Protein AF-A0A382FS20-F1 (afdb_monomer)

pLDDT: mean 74.46, std 18.2, range [34.0, 92.88]

Foldseek 3Di:
DPPLVPPPDPVSSVVVVVVVVVVVVVVVVVVPPDDDDDDDDDDDDDDDDDDQQLQNVLLVVCCVVPPPFWDPVPDDSVGTHGDPPCVVVSVVCCVPDPVNVD

Radius of gyration: 21.92 Å; Cα contacts (8 Å, |Δi|>4): 47; chains: 1; bounding box: 48×41×52 Å

Structure (mmCIF, N/CA/C/O backbone):
data_AF-A0A382FS20-F1
#
_entry.id   AF-A0A382FS20-F1
#
loop_
_atom_site.group_PDB
_atom_site.id
_atom_site.type_symbol
_atom_site.label_atom_id
_atom_site.label_alt_id
_atom_site.label_comp_id
_atom_site.label_asym_id
_atom_site.label_entity_id
_atom_site.label_seq_id
_atom_site.pdbx_PDB_ins_code
_atom_site.Cartn_x
_atom_site.Cartn_y
_atom_site.Cartn_z
_atom_site.occupancy
_atom_site.B_iso_or_equiv
_atom_site.auth_seq_id
_atom_site.auth_comp_id
_atom_site.auth_asym_id
_atom_site.auth_atom_id
_atom_site.pdbx_PDB_model_num
ATOM 1 N N . MET A 1 1 ? 17.324 -8.513 -33.316 1.00 57.69 1 MET A N 1
ATOM 2 C CA . MET A 1 1 ? 16.990 -8.728 -31.888 1.00 57.69 1 MET A CA 1
ATOM 3 C C . MET A 1 1 ? 16.077 -9.958 -31.727 1.00 57.69 1 MET A C 1
ATOM 5 O O . MET A 1 1 ? 15.287 -10.019 -30.791 1.00 57.69 1 MET A O 1
ATOM 9 N N . ASP A 1 2 ? 16.200 -10.962 -32.612 1.00 62.69 2 ASP A N 1
ATOM 10 C CA . ASP A 1 2 ? 15.042 -11.788 -33.011 1.00 62.69 2 ASP A CA 1
ATOM 11 C C . ASP A 1 2 ? 15.212 -13.296 -32.799 1.00 62.69 2 ASP A C 1
ATOM 13 O O . ASP A 1 2 ? 14.227 -14.025 -32.787 1.00 62.69 2 ASP A O 1
ATOM 17 N N . ALA A 1 3 ? 16.428 -13.780 -32.529 1.00 74.00 3 ALA A N 1
ATOM 18 C CA . ALA A 1 3 ? 16.646 -15.204 -32.266 1.00 74.00 3 ALA A CA 1
ATOM 19 C C . ALA A 1 3 ? 15.962 -15.674 -30.967 1.00 74.00 3 ALA A C 1
ATOM 21 O O . ALA A 1 3 ? 15.435 -16.777 -30.907 1.00 74.00 3 ALA A O 1
ATOM 22 N N . VAL A 1 4 ? 15.915 -14.818 -29.937 1.00 80.38 4 VAL A N 1
ATOM 23 C CA . VAL A 1 4 ? 15.282 -15.152 -28.650 1.00 80.38 4 VAL A CA 1
ATOM 24 C C . VAL A 1 4 ? 13.756 -15.140 -28.746 1.00 80.38 4 VAL A C 1
ATOM 26 O O . VAL A 1 4 ? 13.104 -15.957 -28.107 1.00 80.38 4 VAL A O 1
ATOM 29 N N . ASN A 1 5 ? 13.169 -14.250 -29.551 1.00 81.12 5 ASN A N 1
ATOM 30 C CA . ASN A 1 5 ? 11.713 -14.177 -29.705 1.00 81.12 5 ASN A CA 1
ATOM 31 C C . ASN A 1 5 ? 11.149 -15.340 -30.539 1.00 81.12 5 ASN A C 1
ATOM 33 O O . ASN A 1 5 ? 10.003 -15.722 -30.315 1.00 81.12 5 ASN A O 1
ATOM 37 N N . ASN A 1 6 ? 11.965 -15.932 -31.417 1.00 86.06 6 ASN A N 1
ATOM 38 C CA . ASN A 1 6 ? 11.606 -17.098 -32.229 1.00 86.06 6 ASN A CA 1
ATOM 39 C C . ASN A 1 6 ? 11.671 -18.441 -31.477 1.00 86.06 6 ASN A C 1
ATOM 41 O O . ASN A 1 6 ? 11.320 -19.468 -32.045 1.00 86.06 6 ASN A O 1
ATOM 45 N N . ILE A 1 7 ? 12.090 -18.469 -30.205 1.00 87.31 7 ILE A N 1
ATOM 46 C CA . ILE A 1 7 ? 12.076 -19.701 -29.399 1.00 87.31 7 ILE A CA 1
ATOM 47 C C . ILE A 1 7 ? 10.623 -20.049 -29.060 1.00 87.31 7 ILE A C 1
ATOM 49 O O . ILE A 1 7 ? 10.014 -19.349 -28.254 1.00 87.31 7 ILE A O 1
ATOM 53 N N . GLU A 1 8 ? 10.057 -21.103 -29.646 1.00 86.38 8 GLU A N 1
ATOM 54 C CA . GLU A 1 8 ? 8.662 -21.530 -29.424 1.00 86.38 8 GLU A CA 1
ATOM 55 C C . GLU A 1 8 ? 8.379 -21.896 -27.961 1.00 86.38 8 GLU A C 1
ATOM 57 O O . GLU A 1 8 ? 7.353 -21.495 -27.409 1.00 86.38 8 GLU A O 1
ATOM 62 N N . ASP A 1 9 ? 9.325 -22.572 -27.301 1.00 90.75 9 ASP A N 1
ATOM 63 C CA . ASP A 1 9 ? 9.195 -22.928 -25.891 1.00 90.75 9 ASP A CA 1
ATOM 64 C C . ASP A 1 9 ? 9.245 -21.691 -24.978 1.00 90.75 9 ASP A C 1
ATOM 66 O O . ASP A 1 9 ? 10.258 -20.988 -24.852 1.00 90.75 9 ASP A O 1
ATOM 70 N N . ARG A 1 10 ? 8.131 -21.456 -24.280 1.00 89.56 10 ARG A N 1
ATOM 71 C CA . ARG A 1 10 ? 7.932 -20.299 -23.401 1.00 89.56 10 ARG A CA 1
ATOM 72 C C . ARG A 1 10 ? 8.966 -20.246 -22.281 1.00 89.56 10 ARG A C 1
ATOM 74 O O . ARG A 1 10 ? 9.415 -19.150 -21.926 1.00 89.56 10 ARG A O 1
ATOM 81 N N . VAL A 1 11 ? 9.334 -21.390 -21.707 1.00 90.12 11 VAL A N 1
ATOM 82 C CA . VAL A 1 11 ? 10.258 -21.442 -20.565 1.00 90.12 11 VAL A CA 1
ATOM 83 C C . VAL A 1 11 ? 11.664 -21.063 -21.021 1.00 90.12 11 VAL A C 1
ATOM 85 O O . VAL A 1 11 ? 12.278 -20.156 -20.454 1.00 90.12 11 VAL A O 1
ATOM 88 N N . THR A 1 12 ? 12.145 -21.674 -22.100 1.00 89.50 12 THR A N 1
ATOM 89 C CA . THR A 1 12 ? 13.462 -21.399 -22.689 1.00 89.50 12 THR A CA 1
ATOM 90 C C . THR A 1 12 ? 13.569 -19.954 -23.178 1.00 89.50 12 THR A C 1
ATOM 92 O O . THR A 1 12 ? 14.552 -19.275 -22.867 1.00 89.50 12 THR A O 1
ATOM 95 N N . ARG A 1 13 ? 12.523 -19.422 -23.829 1.00 92.88 13 ARG A N 1
ATOM 96 C CA . ARG A 1 13 ? 12.434 -18.001 -24.215 1.00 92.88 13 ARG A CA 1
ATOM 97 C C . ARG A 1 13 ? 12.580 -17.079 -23.007 1.00 92.88 13 ARG A C 1
ATOM 99 O O . ARG A 1 13 ? 13.345 -16.115 -23.042 1.00 92.88 13 ARG A O 1
ATOM 106 N N . SER A 1 14 ? 11.859 -17.374 -21.928 1.00 89.00 14 SER A N 1
ATOM 107 C CA . SER A 1 14 ? 11.872 -16.559 -20.709 1.00 89.00 14 SER A CA 1
ATOM 108 C C . SER A 1 14 ? 13.254 -16.550 -20.054 1.00 89.00 14 SER A C 1
ATOM 110 O O . SER A 1 14 ? 13.758 -15.484 -19.700 1.00 89.00 14 SER A O 1
ATOM 112 N N . LYS A 1 15 ? 13.917 -17.711 -19.975 1.00 92.69 15 LYS A N 1
ATOM 113 C CA . LYS A 1 15 ? 15.282 -17.832 -19.436 1.00 92.69 15 LYS A CA 1
ATOM 114 C C . LYS A 1 15 ? 16.300 -17.066 -20.281 1.00 92.69 15 LYS A C 1
ATOM 116 O O . LYS A 1 15 ? 17.125 -16.346 -19.724 1.00 92.69 15 LYS A O 1
ATOM 121 N N . ALA A 1 16 ? 16.210 -17.153 -21.608 1.00 91.56 16 ALA A N 1
ATOM 122 C CA . ALA A 1 16 ? 17.090 -16.417 -22.514 1.00 91.56 16 ALA A CA 1
ATOM 123 C C . ALA A 1 16 ? 16.911 -14.890 -22.393 1.00 91.56 16 ALA A C 1
ATOM 125 O O . ALA A 1 16 ? 17.897 -14.154 -22.311 1.00 91.56 16 ALA A O 1
ATOM 126 N N . LYS A 1 17 ? 15.665 -14.396 -22.300 1.00 90.75 17 LYS A N 1
ATOM 127 C CA . LYS A 1 17 ? 15.390 -12.964 -22.059 1.00 90.75 17 LYS A CA 1
ATOM 128 C C . LYS A 1 17 ? 15.923 -12.506 -20.703 1.00 90.75 17 LYS A C 1
ATOM 130 O O . LYS A 1 17 ? 16.538 -11.445 -20.626 1.00 90.75 17 LYS A O 1
ATOM 135 N N . ALA A 1 18 ? 15.731 -13.306 -19.656 1.00 91.06 18 ALA A N 1
ATOM 136 C CA . ALA A 1 18 ? 16.245 -13.001 -18.324 1.00 91.06 18 ALA A CA 1
ATOM 137 C C . ALA A 1 18 ? 17.781 -12.927 -18.308 1.00 91.06 18 ALA A C 1
ATOM 139 O O . ALA A 1 18 ? 18.340 -11.975 -17.765 1.00 91.06 18 ALA A O 1
ATOM 140 N N . ALA A 1 19 ? 18.462 -13.877 -18.959 1.00 88.94 19 ALA A N 1
ATOM 141 C CA . ALA A 1 19 ? 19.917 -13.870 -19.095 1.00 88.94 19 ALA A CA 1
ATOM 142 C C . ALA A 1 19 ? 20.421 -12.617 -19.831 1.00 88.94 19 ALA A C 1
ATOM 144 O O . ALA A 1 19 ? 21.366 -11.979 -19.371 1.00 88.94 19 ALA A O 1
ATOM 145 N N . LEU A 1 20 ? 19.747 -12.204 -20.912 1.00 88.06 20 LEU A N 1
A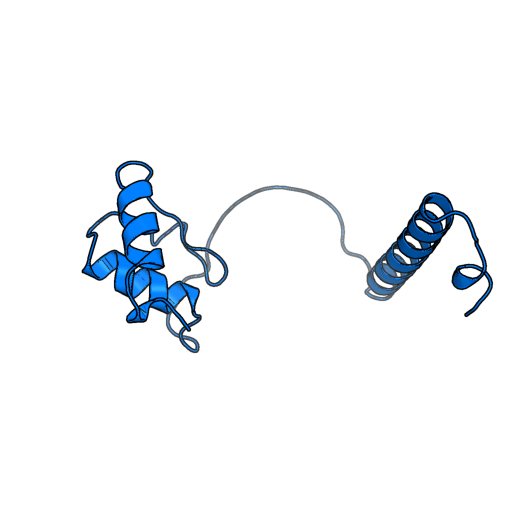TOM 146 C CA . LEU A 1 20 ? 20.075 -10.968 -21.633 1.00 88.06 20 LEU A CA 1
ATOM 147 C C . LEU A 1 20 ? 19.906 -9.714 -20.771 1.00 88.06 20 LEU A C 1
ATOM 149 O O . LEU A 1 20 ? 20.770 -8.840 -20.785 1.00 88.06 20 LEU A O 1
ATOM 153 N N . VAL A 1 21 ? 18.806 -9.602 -20.024 1.00 88.81 21 VAL A N 1
ATOM 154 C CA . VAL A 1 21 ? 18.564 -8.451 -19.137 1.00 88.81 21 VAL A CA 1
ATOM 155 C C . VAL A 1 21 ? 19.594 -8.412 -18.011 1.00 88.81 21 VAL A C 1
ATOM 157 O O . VAL A 1 21 ? 20.123 -7.343 -17.711 1.00 88.81 21 VAL A O 1
ATOM 160 N N . LYS A 1 22 ? 19.934 -9.569 -17.431 1.00 88.56 22 LYS A N 1
ATOM 161 C CA . LYS A 1 22 ? 20.973 -9.672 -16.403 1.00 88.56 22 LYS A CA 1
ATOM 162 C C . LYS A 1 22 ? 22.332 -9.250 -16.952 1.00 88.56 22 LYS A C 1
ATOM 164 O O . LYS A 1 22 ? 22.955 -8.381 -16.363 1.00 88.56 22 LYS A O 1
ATOM 169 N N . ALA A 1 23 ? 22.746 -9.768 -18.107 1.00 85.38 23 ALA A N 1
ATOM 170 C CA . ALA A 1 23 ? 23.999 -9.370 -18.745 1.00 85.38 23 ALA A CA 1
ATOM 171 C C . ALA A 1 23 ? 24.046 -7.863 -19.045 1.00 85.38 23 ALA A C 1
ATOM 173 O O . ALA A 1 23 ? 25.062 -7.227 -18.800 1.00 85.38 23 ALA A O 1
ATOM 174 N N . LYS A 1 24 ? 22.938 -7.265 -19.504 1.00 84.19 24 LYS A N 1
ATOM 175 C CA . LYS A 1 24 ? 22.843 -5.808 -19.706 1.00 84.19 24 LYS A CA 1
ATOM 176 C C . LYS A 1 24 ? 22.957 -5.021 -18.401 1.00 84.19 24 LYS A C 1
ATOM 178 O O . LYS A 1 24 ? 23.617 -3.987 -18.379 1.00 84.19 24 LYS A O 1
ATOM 183 N N . ARG A 1 25 ? 22.328 -5.497 -17.324 1.00 82.88 25 ARG A N 1
ATOM 184 C CA . ARG A 1 25 ? 22.413 -4.877 -15.995 1.00 82.88 25 ARG A CA 1
ATOM 185 C C . ARG A 1 25 ? 23.828 -4.965 -15.433 1.00 82.88 25 ARG A C 1
ATOM 187 O O . ARG A 1 25 ? 24.331 -3.961 -14.947 1.00 82.88 25 ARG A O 1
ATOM 194 N N . GLU A 1 26 ? 24.465 -6.128 -15.531 1.00 76.88 26 GLU A N 1
ATOM 195 C CA . GLU A 1 26 ? 25.852 -6.315 -15.099 1.00 76.88 26 GLU A CA 1
ATOM 196 C C . GLU A 1 26 ? 26.809 -5.480 -15.958 1.00 76.88 26 GLU A C 1
ATOM 198 O O . GLU A 1 26 ? 27.646 -4.782 -15.405 1.00 76.88 26 GLU A O 1
ATOM 203 N N . ALA A 1 27 ? 26.623 -5.426 -17.281 1.00 74.12 27 ALA A N 1
ATOM 204 C CA . ALA A 1 27 ? 27.416 -4.568 -18.165 1.00 74.12 27 ALA A CA 1
ATOM 205 C C . ALA A 1 27 ? 27.284 -3.075 -17.804 1.00 74.12 27 ALA A C 1
ATOM 207 O O . ALA A 1 27 ? 28.282 -2.352 -17.754 1.00 74.12 27 ALA A O 1
ATOM 208 N N . ALA A 1 28 ? 26.067 -2.616 -17.490 1.00 70.19 28 ALA A N 1
ATOM 209 C CA . ALA A 1 28 ? 25.828 -1.259 -16.999 1.00 70.19 28 ALA A CA 1
ATOM 210 C C . ALA A 1 28 ? 26.486 -1.016 -15.630 1.00 70.19 28 ALA A C 1
ATOM 212 O O . ALA A 1 28 ? 27.031 0.059 -15.390 1.00 70.19 28 ALA A O 1
ATOM 213 N N . LYS A 1 29 ? 26.492 -2.028 -14.755 1.00 64.69 29 LYS A N 1
ATOM 214 C CA . LYS A 1 29 ? 27.122 -1.979 -13.431 1.00 64.69 29 LYS A CA 1
ATOM 215 C C . LYS A 1 29 ? 28.652 -1.983 -13.508 1.00 64.69 29 LYS A C 1
ATOM 217 O O . LYS A 1 29 ? 29.285 -1.345 -12.683 1.00 64.69 29 LYS A O 1
ATOM 222 N N . THR A 1 30 ? 29.241 -2.633 -14.512 1.00 57.59 30 THR A N 1
ATOM 223 C CA . THR A 1 30 ? 30.698 -2.663 -14.742 1.00 57.59 30 THR A CA 1
ATO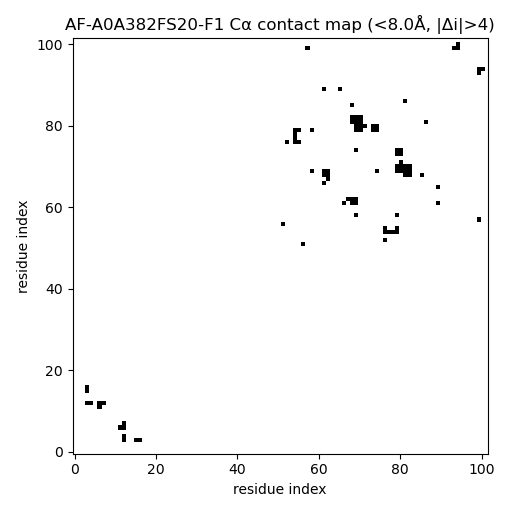M 224 C C . THR A 1 30 ? 31.238 -1.435 -15.478 1.00 57.59 30 THR A C 1
ATOM 226 O O . THR A 1 30 ? 32.428 -1.150 -15.383 1.00 57.59 30 THR A O 1
ATOM 229 N N . SER A 1 31 ? 30.394 -0.689 -16.208 1.00 55.00 31 SER A N 1
ATOM 230 C CA . SER A 1 31 ? 30.796 0.586 -16.830 1.00 55.00 31 SER A CA 1
ATOM 231 C C . SER A 1 31 ? 30.875 1.743 -15.823 1.00 55.00 31 SER A C 1
ATOM 233 O O . SER A 1 31 ? 31.460 2.780 -16.136 1.00 55.00 31 SER A O 1
ATOM 235 N N . ALA A 1 32 ? 30.318 1.574 -14.622 1.00 54.03 32 ALA A N 1
ATOM 236 C CA . ALA A 1 32 ? 30.621 2.396 -13.459 1.00 54.03 32 ALA A CA 1
ATOM 237 C C . ALA A 1 32 ? 31.770 1.715 -12.694 1.00 54.03 32 ALA A C 1
ATOM 239 O O . ALA A 1 32 ? 31.630 0.609 -12.186 1.00 54.03 32 ALA A O 1
ATOM 240 N N . LYS A 1 33 ? 32.943 2.345 -12.693 1.00 43.56 33 LYS A N 1
ATOM 241 C CA . LYS A 1 33 ? 34.202 1.845 -12.116 1.00 43.56 33 LYS A CA 1
ATOM 242 C C . LYS A 1 33 ? 34.036 1.326 -10.658 1.00 43.56 33 LYS A C 1
ATOM 244 O O . LYS A 1 33 ? 33.215 1.873 -9.925 1.00 43.56 33 LYS A O 1
ATOM 249 N N . PRO A 1 34 ? 34.801 0.293 -10.233 1.00 52.91 34 PRO A N 1
ATOM 250 C CA . PRO A 1 34 ? 34.493 -0.537 -9.072 1.00 52.91 34 PRO A CA 1
ATOM 251 C C . PRO A 1 34 ? 34.974 0.105 -7.767 1.00 52.91 34 PRO A C 1
ATOM 253 O O . PRO A 1 34 ? 36.062 0.675 -7.720 1.00 52.91 34 PRO A O 1
ATOM 256 N N . SER A 1 35 ? 34.199 -0.047 -6.696 1.00 34.44 35 SER A N 1
ATOM 257 C CA . SER A 1 35 ? 34.709 0.047 -5.329 1.00 34.44 35 SER A CA 1
ATOM 258 C C . SER A 1 35 ? 34.115 -1.090 -4.509 1.00 34.44 35 SER A C 1
ATOM 260 O O . SER A 1 35 ? 32.963 -1.475 -4.703 1.00 34.44 35 SER A O 1
ATOM 262 N N . ALA A 1 36 ? 34.985 -1.659 -3.692 1.00 41.06 36 ALA A N 1
ATOM 263 C CA . ALA A 1 36 ? 34.915 -2.948 -3.038 1.00 41.06 36 ALA A CA 1
ATOM 264 C C . ALA A 1 36 ? 33.703 -3.154 -2.109 1.00 41.06 36 ALA A C 1
ATOM 266 O O . ALA A 1 36 ? 33.226 -2.223 -1.474 1.00 41.06 36 ALA A O 1
ATOM 267 N N . GLU A 1 37 ? 33.248 -4.409 -2.107 1.00 39.56 37 GLU A N 1
ATOM 268 C CA . GLU A 1 37 ? 33.022 -5.288 -0.949 1.00 39.56 37 GLU A CA 1
ATOM 269 C C . GLU A 1 37 ? 32.334 -4.769 0.336 1.00 39.56 37 GLU A C 1
ATOM 271 O O . GLU A 1 37 ? 32.766 -3.822 0.975 1.00 39.56 37 GLU A O 1
ATOM 276 N N . GLU A 1 38 ? 31.348 -5.582 0.750 1.00 36.94 38 GLU A N 1
ATOM 277 C CA . GLU A 1 38 ? 31.039 -5.997 2.130 1.00 36.94 38 GLU A CA 1
ATOM 278 C C . GLU A 1 38 ? 30.397 -4.993 3.122 1.00 36.94 38 GLU A C 1
ATOM 280 O O . GLU A 1 38 ? 31.020 -4.074 3.630 1.00 36.94 38 GLU A O 1
ATOM 285 N N . ARG A 1 39 ? 29.174 -5.375 3.534 1.00 37.00 39 ARG A N 1
ATOM 286 C CA . ARG A 1 39 ? 28.764 -5.623 4.935 1.00 37.00 39 ARG A CA 1
ATOM 287 C C . ARG A 1 39 ? 28.418 -4.452 5.884 1.00 37.00 39 ARG A C 1
ATOM 289 O O . ARG A 1 39 ? 29.185 -3.532 6.105 1.00 37.00 39 ARG A O 1
ATOM 296 N N . SER A 1 40 ? 27.305 -4.709 6.586 1.00 35.56 40 SER A N 1
ATOM 297 C CA . SER A 1 40 ? 26.829 -4.178 7.877 1.00 35.56 40 SER A CA 1
ATOM 298 C C . SER A 1 40 ? 26.334 -2.733 7.964 1.00 35.56 40 SER A C 1
ATOM 300 O O . SER A 1 40 ? 27.078 -1.784 7.780 1.00 35.56 40 SER A O 1
ATOM 302 N N . GLU A 1 41 ? 25.061 -2.669 8.366 1.00 34.00 41 GLU A N 1
ATOM 303 C CA . GLU A 1 41 ? 24.536 -1.927 9.522 1.00 34.00 41 GLU A CA 1
ATOM 304 C C . GLU A 1 41 ? 24.576 -0.391 9.547 1.00 34.00 41 GLU A C 1
ATOM 306 O O . GLU A 1 41 ? 25.615 0.252 9.508 1.00 34.00 41 GLU A O 1
ATOM 311 N N . GLU A 1 42 ? 23.360 0.114 9.776 1.00 36.81 42 GLU A N 1
ATOM 312 C CA . GLU A 1 42 ? 22.996 1.204 10.679 1.00 36.81 42 GLU A CA 1
ATOM 313 C C . GLU A 1 42 ? 23.459 2.641 10.374 1.00 36.81 42 GLU A C 1
ATOM 315 O O . GLU A 1 42 ? 24.629 3.005 10.406 1.00 36.81 42 GLU A O 1
ATOM 320 N N . SER A 1 43 ? 22.431 3.490 10.352 1.00 40.25 43 SER A N 1
ATOM 321 C CA . SER A 1 43 ? 22.373 4.771 11.057 1.00 40.25 43 SER A CA 1
ATOM 322 C C . SER A 1 43 ? 22.522 6.059 10.250 1.00 40.25 43 SER A C 1
ATOM 324 O O . SER A 1 43 ? 23.520 6.335 9.591 1.00 40.25 43 SER A O 1
ATOM 326 N N . ALA A 1 44 ? 21.505 6.889 10.486 1.00 43.66 44 ALA A N 1
ATOM 327 C CA . ALA A 1 44 ? 21.477 8.340 10.429 1.00 43.66 44 ALA A CA 1
ATOM 328 C C . ALA A 1 44 ? 21.478 9.012 9.046 1.00 43.66 44 ALA A C 1
ATOM 330 O O . ALA A 1 44 ? 22.511 9.335 8.464 1.00 43.66 44 ALA A O 1
ATOM 331 N N . SER A 1 45 ? 20.283 9.435 8.623 1.00 34.72 45 SER A N 1
ATOM 332 C CA . SER A 1 45 ? 20.144 10.814 8.150 1.00 34.72 45 SER A CA 1
ATOM 333 C C . SER A 1 45 ? 18.751 11.367 8.447 1.00 34.72 45 SER A C 1
ATOM 335 O O . SER A 1 45 ? 17.746 10.998 7.845 1.00 34.72 45 SER A O 1
ATOM 337 N N . GLU A 1 46 ? 18.749 12.240 9.443 1.00 42.56 46 GLU A N 1
ATOM 338 C CA . GLU A 1 46 ? 17.707 13.166 9.857 1.00 42.56 46 GLU A CA 1
ATOM 339 C C . GLU A 1 46 ? 17.395 14.211 8.761 1.00 42.56 46 GLU A C 1
ATOM 341 O O . GLU A 1 46 ? 18.283 14.594 7.999 1.00 42.56 46 GLU A O 1
ATOM 346 N N . SER A 1 47 ? 16.154 14.728 8.775 1.00 36.91 47 SER A N 1
ATOM 347 C CA . SER A 1 47 ? 15.694 16.087 8.388 1.00 36.91 47 SER A CA 1
ATOM 348 C C . SER A 1 47 ? 14.587 16.217 7.305 1.00 36.91 47 SER A C 1
ATOM 350 O O . SER A 1 47 ? 14.633 15.693 6.198 1.00 36.91 47 SER A O 1
ATOM 352 N N . LYS A 1 48 ? 13.543 16.955 7.709 1.00 40.31 48 LYS A N 1
ATOM 353 C CA . LYS A 1 48 ? 12.244 17.343 7.098 1.00 40.31 48 LYS A CA 1
ATOM 354 C C . LYS A 1 48 ? 12.399 18.360 5.929 1.00 40.31 48 LYS A C 1
ATOM 356 O O . LYS A 1 48 ? 13.410 19.053 5.920 1.00 40.31 48 LYS A O 1
ATOM 361 N N . PRO A 1 49 ? 11.352 18.722 5.140 1.00 46.84 49 PRO A N 1
ATOM 362 C CA . PRO A 1 49 ? 10.359 17.957 4.376 1.00 46.84 49 PRO A CA 1
ATOM 363 C C . PRO A 1 49 ? 10.571 18.113 2.844 1.00 46.84 49 PRO A C 1
ATOM 365 O O . PRO A 1 49 ? 10.646 19.222 2.317 1.00 46.84 49 PRO A O 1
ATOM 368 N N . ALA A 1 50 ? 10.589 17.004 2.108 1.00 46.12 50 ALA A N 1
ATOM 369 C CA . ALA A 1 50 ? 10.486 16.975 0.644 1.00 46.12 50 ALA A CA 1
ATOM 370 C C . ALA A 1 50 ? 9.057 16.513 0.257 1.00 46.12 50 ALA A C 1
ATOM 372 O O . ALA A 1 50 ? 8.348 16.028 1.141 1.00 46.12 50 ALA A O 1
ATOM 373 N N . PRO A 1 51 ? 8.584 16.717 -0.992 1.00 51.31 51 PRO A N 1
ATOM 374 C CA . PRO A 1 51 ? 7.163 16.660 -1.357 1.00 51.31 51 PRO A CA 1
ATOM 375 C C . PRO A 1 51 ? 6.512 15.382 -0.832 1.00 51.31 51 PRO A C 1
ATOM 377 O O . PRO A 1 51 ? 7.034 14.295 -1.067 1.00 51.31 51 PRO A O 1
ATOM 380 N N . GLN A 1 52 ? 5.417 15.550 -0.084 1.00 60.09 52 GLN A N 1
ATOM 381 C CA . GLN A 1 52 ? 4.799 14.512 0.740 1.00 60.09 52 GLN A CA 1
ATOM 382 C C . GLN A 1 52 ? 4.554 13.256 -0.094 1.00 60.09 52 GLN A C 1
ATOM 384 O O . GLN A 1 52 ? 3.603 13.197 -0.879 1.00 60.09 52 GLN A O 1
ATOM 389 N N . SER A 1 53 ? 5.434 12.263 0.051 1.00 77.00 53 SER A N 1
ATOM 390 C CA . SER A 1 53 ? 5.263 10.989 -0.635 1.00 77.00 53 SER A CA 1
ATOM 391 C C . SER A 1 53 ? 3.931 10.380 -0.185 1.00 77.00 53 SER A C 1
ATOM 393 O O . SER A 1 53 ? 3.502 10.638 0.944 1.00 77.00 53 SER A O 1
ATOM 395 N N . PRO A 1 54 ? 3.254 9.571 -1.017 1.00 82.31 54 PRO A N 1
ATOM 396 C CA . PRO A 1 54 ? 2.000 8.930 -0.622 1.00 82.31 54 PRO A CA 1
ATOM 397 C C . PRO A 1 54 ? 2.117 8.221 0.735 1.00 82.31 54 PRO A C 1
ATOM 399 O O . PRO A 1 54 ? 1.260 8.373 1.595 1.00 82.31 54 PRO A O 1
ATOM 402 N N . ASN A 1 55 ? 3.251 7.559 0.985 1.00 84.56 55 ASN A N 1
ATOM 403 C CA . ASN A 1 55 ? 3.550 6.915 2.265 1.00 84.56 55 ASN A CA 1
ATOM 404 C C . ASN A 1 55 ? 3.597 7.897 3.443 1.00 84.56 55 ASN A C 1
ATOM 406 O O . ASN A 1 55 ? 3.116 7.583 4.524 1.00 84.56 55 ASN A O 1
ATOM 410 N N . GLN A 1 56 ? 4.142 9.097 3.253 1.00 84.25 56 GLN A N 1
ATOM 411 C CA . GLN A 1 56 ? 4.158 10.116 4.299 1.00 84.25 56 GLN A CA 1
ATOM 412 C C . GLN A 1 56 ? 2.754 10.677 4.572 1.00 84.25 56 GLN A C 1
ATOM 414 O O . GLN A 1 56 ? 2.431 10.995 5.715 1.00 84.25 56 GLN A O 1
ATOM 419 N N . GLN A 1 57 ? 1.909 10.764 3.539 1.00 85.44 57 GLN A N 1
ATOM 420 C CA . GLN A 1 57 ? 0.502 11.142 3.693 1.00 85.44 57 GLN A CA 1
ATOM 421 C C . GLN A 1 57 ? -0.257 10.073 4.485 1.00 85.44 57 GLN A C 1
ATOM 423 O O . GLN A 1 57 ? -0.888 10.393 5.491 1.00 85.44 57 GLN A O 1
ATOM 428 N N . PHE A 1 58 ? -0.112 8.799 4.108 1.00 85.44 58 PHE A N 1
ATOM 429 C CA . PHE A 1 58 ? -0.689 7.675 4.846 1.00 85.44 58 PHE A CA 1
ATOM 430 C C . PHE A 1 58 ? -0.183 7.610 6.288 1.00 85.44 58 PHE A C 1
ATOM 432 O O . PHE A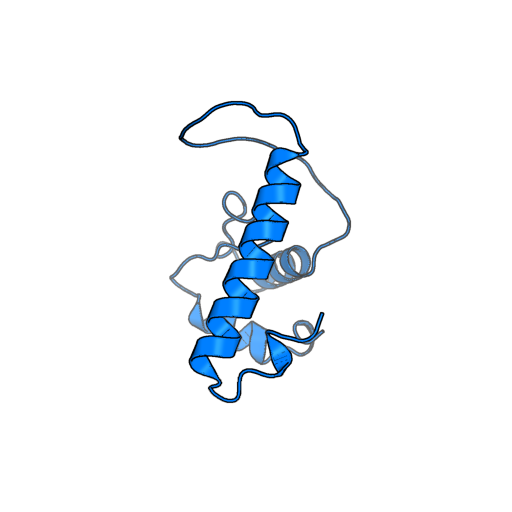 1 58 ? -0.987 7.421 7.193 1.00 85.44 58 PHE A O 1
ATOM 439 N N . ALA A 1 59 ? 1.111 7.828 6.533 1.00 86.31 59 ALA A N 1
ATOM 440 C CA . ALA A 1 59 ? 1.661 7.858 7.886 1.00 86.31 59 ALA A CA 1
ATOM 441 C C . ALA A 1 59 ? 0.986 8.940 8.747 1.00 86.31 59 ALA A C 1
ATOM 443 O O . ALA A 1 59 ? 0.632 8.672 9.892 1.00 86.31 59 ALA A O 1
ATOM 444 N N . GLY A 1 60 ? 0.729 10.127 8.185 1.00 84.88 60 GLY A N 1
ATOM 445 C CA . GLY A 1 60 ? -0.006 11.194 8.869 1.00 84.88 60 GLY A CA 1
ATOM 446 C C . GLY A 1 60 ? -1.466 10.835 9.165 1.00 84.88 60 GLY A C 1
ATOM 447 O O . GLY A 1 60 ? -1.942 11.063 10.278 1.00 84.88 60 GLY A O 1
ATOM 448 N N . ILE A 1 61 ? -2.165 10.228 8.201 1.00 87.06 61 ILE A N 1
ATOM 449 C CA . ILE A 1 61 ? -3.551 9.768 8.382 1.00 87.06 61 ILE A CA 1
ATOM 450 C C . ILE A 1 61 ? -3.614 8.695 9.483 1.00 87.06 61 ILE A C 1
ATOM 452 O O . ILE A 1 61 ? -4.428 8.790 10.404 1.00 87.06 61 ILE A O 1
ATOM 456 N N . ILE A 1 62 ? -2.721 7.702 9.432 1.00 87.50 62 ILE A N 1
ATOM 457 C CA . ILE A 1 62 ? -2.665 6.615 10.417 1.00 87.50 62 ILE A CA 1
ATOM 458 C C . ILE A 1 62 ? -2.299 7.167 11.797 1.00 87.50 62 ILE A C 1
ATOM 460 O O . ILE A 1 62 ? -2.945 6.798 12.770 1.00 87.50 62 ILE A O 1
ATOM 464 N N . ALA A 1 63 ? -1.337 8.086 11.904 1.00 86.50 63 ALA A N 1
ATOM 465 C CA . ALA A 1 63 ? -0.969 8.702 13.179 1.00 86.50 63 ALA A CA 1
ATOM 466 C C . ALA A 1 63 ? -2.126 9.499 13.811 1.00 86.50 63 ALA A C 1
ATOM 468 O O . ALA A 1 63 ? -2.257 9.516 15.036 1.00 86.50 63 ALA A O 1
ATOM 469 N N . SER A 1 64 ? -2.985 10.117 12.990 1.00 87.00 64 SER A N 1
ATOM 470 C CA . SER A 1 64 ? -4.178 10.837 13.455 1.00 87.00 64 SER A CA 1
ATOM 471 C C . SER A 1 64 ? -5.260 9.899 13.993 1.00 87.00 64 SER A C 1
ATOM 473 O O . SER A 1 64 ? -5.851 10.177 15.035 1.00 87.00 64 SER A O 1
ATOM 475 N N . GLN A 1 65 ? -5.536 8.796 13.295 1.00 87.56 65 GLN A N 1
ATOM 476 C CA . GLN A 1 65 ? -6.611 7.862 13.662 1.00 87.56 65 GLN A CA 1
ATOM 477 C C . GLN A 1 65 ? -6.176 6.834 14.711 1.00 87.56 65 GLN A C 1
ATOM 479 O O . GLN A 1 65 ? -6.959 6.422 15.567 1.00 87.56 65 GLN A O 1
ATOM 484 N N . PHE A 1 66 ? -4.909 6.434 14.665 1.00 86.12 66 PHE A N 1
ATOM 485 C CA . PHE A 1 66 ? -4.313 5.391 15.487 1.00 86.12 66 PHE A CA 1
ATOM 486 C C . PHE A 1 66 ? -3.039 5.924 16.160 1.00 86.12 66 PHE A C 1
ATOM 488 O O . PHE A 1 66 ? -1.919 5.615 15.732 1.00 86.12 66 PHE A O 1
ATOM 495 N N . PRO A 1 67 ? -3.174 6.707 17.245 1.00 80.75 67 PRO A N 1
ATOM 496 C CA . PRO A 1 67 ? -2.019 7.262 17.938 1.00 80.75 67 PRO A CA 1
ATOM 497 C C . PRO A 1 67 ? -1.092 6.148 18.449 1.00 80.75 67 PRO A C 1
ATOM 499 O O . PRO A 1 67 ? -1.560 5.117 18.938 1.00 80.75 67 PRO A O 1
ATOM 502 N N . LYS A 1 68 ? 0.226 6.386 18.364 1.00 79.62 68 LYS A N 1
ATOM 503 C CA . LYS A 1 68 ? 1.315 5.471 18.776 1.00 79.62 68 LYS A CA 1
ATOM 504 C C . LYS A 1 68 ? 1.440 4.156 17.987 1.00 79.62 68 LYS A C 1
ATOM 506 O O . LYS A 1 68 ? 2.074 3.226 18.472 1.00 79.62 68 LYS A O 1
ATOM 511 N N . THR A 1 69 ? 0.845 4.049 16.800 1.00 83.38 69 THR A N 1
ATOM 512 C CA . THR A 1 69 ? 0.962 2.827 15.975 1.00 83.38 69 THR A CA 1
ATOM 513 C C . THR A 1 69 ? 2.014 2.913 14.878 1.00 83.38 69 THR A C 1
ATOM 515 O O . THR A 1 69 ? 2.534 1.879 14.465 1.00 83.38 69 THR A O 1
ATOM 518 N N . VAL A 1 70 ? 2.333 4.124 14.421 1.00 83.00 70 VAL A N 1
ATOM 519 C CA . VAL A 1 70 ? 3.373 4.369 13.421 1.00 83.00 70 VAL A CA 1
ATOM 520 C C . VAL A 1 70 ? 4.711 4.489 14.131 1.00 83.00 70 VAL A C 1
ATOM 522 O O . VAL A 1 70 ? 4.856 5.293 15.052 1.00 83.00 70 VAL A O 1
ATOM 525 N N . ASP A 1 71 ? 5.675 3.687 13.698 1.00 81.44 71 ASP A N 1
ATOM 526 C CA . ASP A 1 71 ? 7.056 3.798 14.145 1.00 81.44 71 ASP A CA 1
ATOM 527 C C . ASP A 1 71 ? 7.783 4.794 13.235 1.00 81.44 71 ASP A C 1
ATOM 529 O O . ASP A 1 71 ? 8.156 4.465 12.108 1.00 81.44 71 ASP A O 1
ATOM 533 N N . GLU A 1 72 ? 7.898 6.045 13.682 1.00 76.12 72 GLU A N 1
ATOM 534 C CA . GLU A 1 72 ? 8.519 7.123 12.903 1.00 76.12 72 GLU A CA 1
ATOM 535 C C . GLU A 1 72 ? 10.032 6.933 12.717 1.00 76.12 72 GLU A C 1
ATOM 537 O O . GLU A 1 72 ? 10.569 7.432 11.730 1.00 76.12 72 GLU A O 1
ATOM 542 N N . GLU A 1 73 ? 10.712 6.198 13.606 1.00 74.19 73 GLU A N 1
ATOM 543 C CA . GLU A 1 73 ? 12.159 5.958 13.501 1.00 74.19 73 GLU A CA 1
ATOM 544 C C . GLU A 1 73 ? 12.483 4.917 12.429 1.00 74.19 73 GLU A C 1
ATOM 546 O O . GLU A 1 73 ? 13.455 5.067 11.686 1.00 74.19 73 GLU A O 1
ATOM 551 N N . LEU A 1 74 ? 11.655 3.876 12.315 1.00 76.38 74 LEU A N 1
ATOM 552 C CA . LEU A 1 74 ? 11.845 2.819 11.319 1.00 76.38 74 LEU A CA 1
ATOM 553 C C . LEU A 1 74 ? 11.116 3.096 9.994 1.00 76.38 74 LEU A C 1
ATOM 555 O O . LEU A 1 74 ? 11.359 2.411 8.998 1.00 76.38 74 LEU A O 1
ATOM 559 N N . SER A 1 75 ? 10.215 4.079 9.958 1.00 78.44 75 SER A N 1
ATOM 560 C CA . SER A 1 75 ? 9.514 4.477 8.735 1.00 78.44 75 SER A CA 1
ATOM 561 C C . SER A 1 75 ? 10.419 5.290 7.813 1.00 78.44 75 SER A C 1
ATOM 563 O O . SER A 1 75 ? 11.157 6.176 8.232 1.00 78.44 75 SER A O 1
ATOM 565 N N . SER A 1 76 ? 10.331 5.024 6.512 1.00 77.94 76 SER A N 1
ATOM 566 C CA . SER A 1 76 ? 11.105 5.734 5.492 1.00 77.94 76 SER A CA 1
ATOM 567 C C . SER A 1 76 ? 10.201 6.358 4.431 1.00 77.94 76 SER A C 1
ATOM 569 O O . SER A 1 76 ? 8.984 6.193 4.420 1.00 77.94 76 SER A O 1
ATOM 571 N N . VAL A 1 77 ? 10.809 7.022 3.446 1.00 78.88 77 VAL A N 1
ATOM 572 C CA . VAL A 1 77 ? 10.090 7.560 2.278 1.00 78.88 77 VAL A CA 1
ATOM 573 C C . VAL A 1 77 ? 9.360 6.458 1.487 1.00 78.88 77 VAL A C 1
ATOM 575 O O . VAL A 1 77 ? 8.325 6.714 0.866 1.00 78.88 77 VAL A O 1
ATOM 578 N N . THR A 1 78 ? 9.885 5.228 1.502 1.00 82.69 78 THR A N 1
ATOM 579 C CA . THR A 1 78 ? 9.408 4.112 0.661 1.00 82.69 78 THR A CA 1
ATOM 580 C C . THR A 1 78 ? 8.449 3.158 1.363 1.00 82.69 78 THR A C 1
ATOM 582 O O . THR A 1 78 ? 7.718 2.445 0.679 1.00 82.69 78 THR A O 1
ATOM 585 N N . HIS A 1 79 ? 8.439 3.137 2.694 1.00 85.00 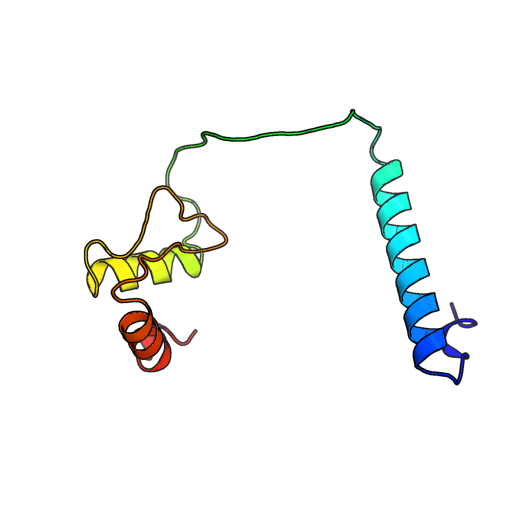79 HIS A N 1
ATOM 586 C CA . HIS A 1 79 ? 7.634 2.207 3.478 1.00 85.00 79 HIS A CA 1
ATOM 587 C C . HIS A 1 79 ? 7.302 2.792 4.852 1.00 85.00 79 HIS A C 1
ATOM 589 O O . HIS A 1 79 ? 8.087 3.554 5.410 1.00 85.00 79 HIS A O 1
ATOM 595 N N . ILE A 1 80 ? 6.156 2.386 5.394 1.00 87.75 80 ILE A N 1
ATOM 596 C CA . ILE A 1 80 ? 5.683 2.759 6.729 1.00 87.75 80 ILE A CA 1
ATOM 597 C C . ILE A 1 80 ? 5.813 1.529 7.619 1.00 87.75 80 ILE A C 1
ATOM 599 O O . ILE A 1 80 ? 5.363 0.448 7.233 1.00 87.75 80 ILE A O 1
ATOM 603 N N . GLN A 1 81 ? 6.414 1.693 8.791 1.00 87.19 81 GLN A N 1
ATOM 604 C CA . GLN A 1 81 ? 6.475 0.651 9.808 1.00 87.19 81 GLN A CA 1
ATOM 605 C C . GLN A 1 81 ? 5.343 0.848 10.810 1.00 87.19 81 GLN A C 1
ATOM 607 O O . GLN A 1 81 ? 5.127 1.944 11.330 1.00 87.19 81 GLN A O 1
ATOM 612 N N . LEU A 1 82 ? 4.600 -0.230 11.051 1.00 87.62 82 LEU A N 1
ATOM 613 C CA . LEU A 1 82 ? 3.445 -0.244 11.939 1.00 87.62 82 LEU A CA 1
ATOM 614 C C . LEU A 1 82 ? 3.650 -1.270 13.051 1.00 87.62 82 LEU A C 1
ATOM 616 O O . LEU A 1 82 ? 4.155 -2.370 12.825 1.00 87.62 82 LEU A O 1
ATOM 620 N N . GLN A 1 83 ? 3.193 -0.916 14.246 1.00 83.56 83 GLN A N 1
ATOM 621 C CA . GLN A 1 83 ? 3.110 -1.824 15.383 1.00 83.56 83 GLN A CA 1
ATOM 622 C C . GLN A 1 83 ? 2.104 -2.952 15.096 1.00 83.56 83 GLN A C 1
ATOM 624 O O . GLN A 1 83 ? 1.041 -2.739 14.507 1.00 83.56 83 GLN A O 1
ATOM 629 N N . SER A 1 84 ? 2.426 -4.166 15.547 1.00 83.75 84 SER A N 1
ATOM 630 C CA . SER A 1 84 ? 1.631 -5.367 15.245 1.00 83.75 84 SER A CA 1
ATOM 631 C C . SER A 1 84 ? 0.238 -5.373 15.889 1.00 83.75 84 SER A C 1
ATOM 633 O O . SER A 1 84 ? -0.684 -5.975 15.3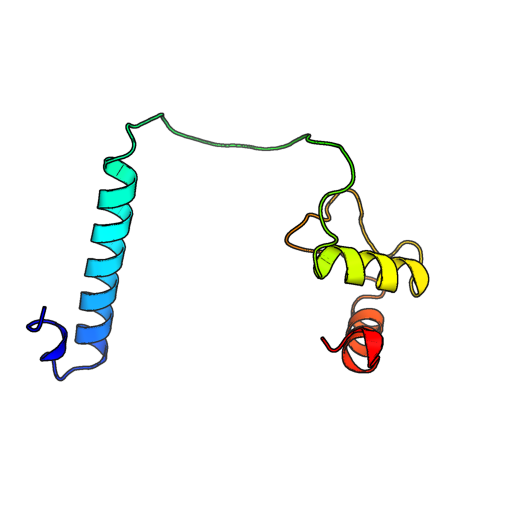41 1.00 83.75 84 SER A O 1
ATOM 635 N N . GLU A 1 85 ? 0.055 -4.668 17.008 1.00 85.06 85 GLU A N 1
ATOM 636 C CA . GLU A 1 85 ? -1.154 -4.742 17.840 1.00 85.06 85 GLU A CA 1
ATOM 637 C C . GLU A 1 85 ? -2.441 -4.312 17.125 1.00 85.06 85 GLU A C 1
ATOM 639 O O . GLU A 1 85 ? -3.501 -4.877 17.382 1.00 85.06 85 GLU A O 1
ATOM 644 N N . LYS A 1 86 ? -2.363 -3.320 16.228 1.00 85.69 86 LYS A N 1
ATOM 645 C CA . LYS A 1 86 ? -3.531 -2.732 15.541 1.00 85.69 86 LYS A CA 1
ATOM 646 C C . LYS A 1 86 ? -3.447 -2.813 14.021 1.00 85.69 86 LYS A C 1
ATOM 648 O O . LYS A 1 86 ? -4.192 -2.135 13.318 1.00 85.69 86 LYS A O 1
ATOM 653 N N . TRP A 1 87 ? -2.555 -3.655 13.501 1.00 88.06 87 TRP A N 1
ATOM 654 C CA . TRP A 1 87 ? -2.321 -3.785 12.063 1.00 88.06 87 TRP A CA 1
ATOM 655 C C . TRP A 1 87 ? -3.612 -4.057 11.276 1.00 88.06 87 TRP A C 1
ATOM 657 O O . TRP A 1 87 ? -3.851 -3.446 10.236 1.00 88.06 87 TRP A O 1
ATOM 667 N N . LEU A 1 88 ? -4.461 -4.961 11.775 1.00 89.81 88 LEU A N 1
ATOM 668 C CA . LEU A 1 88 ? -5.672 -5.372 11.067 1.00 89.81 88 LEU A CA 1
ATOM 669 C C . LEU A 1 88 ? -6.715 -4.247 10.980 1.00 89.81 88 LEU A C 1
ATOM 671 O O . LEU A 1 88 ? -7.337 -4.086 9.929 1.00 89.81 88 LEU A O 1
ATOM 675 N N . A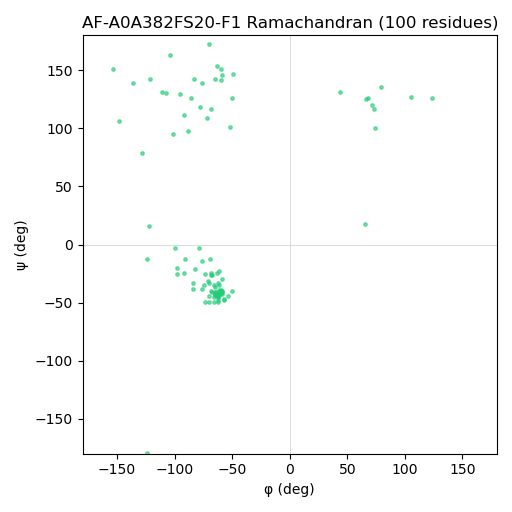SP A 1 89 ? -6.879 -3.472 12.051 1.00 89.38 89 ASP A N 1
ATOM 676 C CA . ASP A 1 89 ? -7.814 -2.343 12.094 1.00 89.38 89 ASP A CA 1
ATOM 67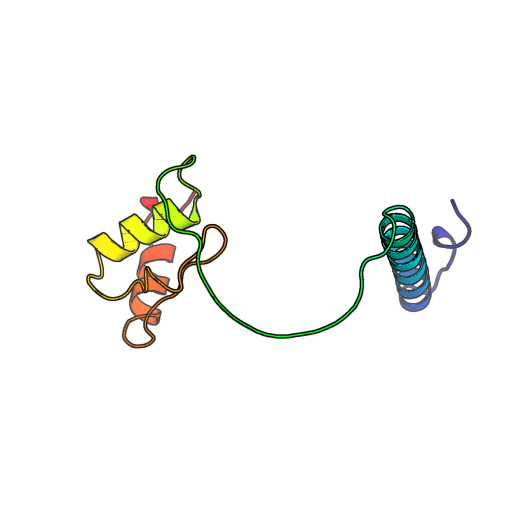7 C C . ASP A 1 89 ? -7.349 -1.223 11.161 1.00 89.38 89 ASP A C 1
ATOM 679 O O . ASP A 1 89 ? -8.143 -0.667 10.405 1.00 89.38 89 ASP A O 1
ATOM 683 N N . ILE A 1 90 ? -6.038 -0.959 11.138 1.00 89.12 90 ILE A N 1
ATOM 684 C CA . ILE A 1 90 ? -5.423 -0.001 10.214 1.00 89.12 90 ILE A CA 1
ATOM 685 C C . ILE A 1 90 ? -5.630 -0.459 8.764 1.00 89.12 90 ILE A C 1
ATOM 687 O O . ILE A 1 90 ? -6.038 0.331 7.919 1.00 89.12 90 ILE A O 1
ATOM 691 N N . ALA A 1 91 ? -5.417 -1.743 8.465 1.00 89.06 91 ALA A N 1
ATOM 692 C CA . ALA A 1 91 ? -5.598 -2.290 7.120 1.00 89.06 91 ALA A CA 1
ATOM 693 C C . ALA A 1 91 ? -7.066 -2.320 6.653 1.00 89.06 91 ALA A C 1
ATOM 695 O O . ALA A 1 91 ? -7.329 -2.332 5.449 1.00 89.06 91 ALA A 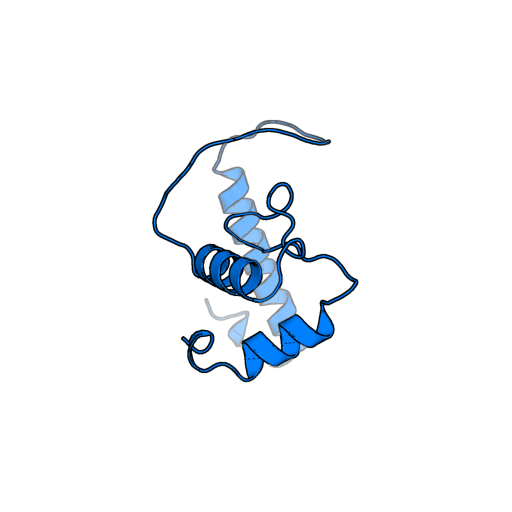O 1
ATOM 696 N N . GLN A 1 92 ? -8.033 -2.388 7.572 1.00 91.44 92 GLN A N 1
ATOM 697 C CA . GLN A 1 92 ? -9.452 -2.202 7.245 1.00 91.44 92 GLN A CA 1
ATOM 698 C C . GLN A 1 92 ? -9.745 -0.730 6.976 1.00 91.44 92 GLN A C 1
ATOM 700 O O . GLN A 1 92 ? -10.252 -0.396 5.912 1.00 91.44 92 GLN A O 1
ATOM 705 N N . TYR A 1 93 ? -9.306 0.153 7.868 1.00 89.50 93 TYR A N 1
ATOM 706 C CA . TYR A 1 93 ? -9.495 1.590 7.718 1.00 89.50 93 TYR A CA 1
ATOM 707 C C . TYR A 1 93 ? -8.912 2.139 6.403 1.00 89.50 93 TYR A C 1
ATOM 709 O O . TYR A 1 93 ? -9.616 2.816 5.664 1.00 89.50 93 TYR A O 1
ATOM 717 N N . LEU A 1 94 ? -7.674 1.778 6.048 1.00 87.88 94 LEU A N 1
ATOM 718 C CA . LEU A 1 94 ? -7.039 2.210 4.793 1.00 87.88 94 LEU A CA 1
ATOM 719 C C . LEU A 1 94 ? -7.755 1.703 3.532 1.00 87.88 94 LEU A C 1
ATOM 721 O O . LEU A 1 94 ? -7.599 2.280 2.460 1.00 87.88 94 LEU A O 1
ATOM 725 N N . ARG A 1 95 ? -8.487 0.592 3.638 1.00 89.31 95 ARG A N 1
ATOM 726 C CA . ARG A 1 95 ? -9.229 -0.004 2.523 1.00 89.31 95 ARG A CA 1
ATOM 727 C C . ARG A 1 95 ? -10.591 0.653 2.338 1.00 89.31 95 ARG A C 1
ATOM 729 O O . ARG A 1 95 ? -11.034 0.806 1.203 1.00 89.31 95 ARG A O 1
ATOM 736 N N . ASP A 1 96 ? -11.240 0.984 3.449 1.00 89.19 96 ASP A N 1
ATOM 737 C CA . ASP A 1 96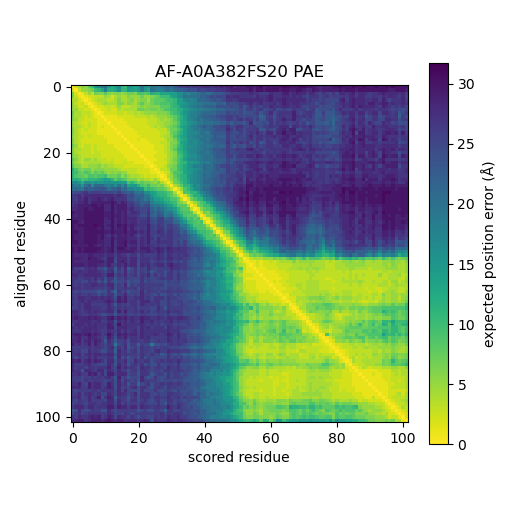 ? -12.621 1.456 3.472 1.00 89.19 96 ASP A CA 1
ATOM 738 C C . ASP A 1 96 ? -12.711 2.991 3.403 1.00 89.19 96 ASP A C 1
ATOM 740 O O . ASP A 1 96 ? -13.726 3.519 2.946 1.00 89.19 96 ASP A O 1
ATOM 744 N N . ASP A 1 97 ? -11.670 3.721 3.826 1.00 84.81 97 ASP A N 1
ATOM 745 C CA . ASP A 1 97 ? -11.660 5.184 3.794 1.00 84.81 97 ASP A CA 1
ATOM 746 C C . ASP A 1 97 ? -11.390 5.718 2.371 1.00 84.81 97 ASP A C 1
ATOM 748 O O . ASP A 1 97 ? -10.302 5.506 1.824 1.00 84.81 97 ASP A O 1
ATOM 752 N N . PRO A 1 98 ? -12.329 6.471 1.763 1.00 78.81 98 PRO A N 1
ATOM 753 C CA . PRO A 1 98 ? -12.130 7.083 0.452 1.00 78.81 98 PRO A CA 1
ATOM 754 C C . PRO A 1 98 ? -10.971 8.085 0.409 1.00 78.81 98 PRO A C 1
ATOM 756 O O . PRO A 1 98 ? -10.414 8.309 -0.662 1.00 78.81 98 PRO A O 1
ATOM 759 N N . ALA A 1 99 ? -10.566 8.661 1.544 1.00 76.19 99 ALA A N 1
ATOM 760 C CA . ALA A 1 99 ? -9.391 9.523 1.630 1.00 76.19 99 ALA A CA 1
ATOM 761 C C . ALA A 1 99 ? -8.071 8.760 1.441 1.00 76.19 99 ALA A C 1
ATOM 763 O O . ALA A 1 99 ? -7.039 9.394 1.267 1.00 76.19 99 ALA A O 1
ATOM 764 N N . CYS A 1 100 ? -8.093 7.425 1.484 1.00 76.00 100 CYS A N 1
ATOM 765 C CA . CYS A 1 100 ? -6.937 6.559 1.256 1.00 76.00 100 CYS A CA 1
ATOM 766 C C . CYS A 1 100 ? -6.898 5.965 -0.166 1.00 76.00 100 CYS A C 1
ATOM 768 O O . CYS A 1 100 ? -5.951 5.257 -0.513 1.00 76.00 100 CYS A O 1
ATOM 770 N N . LEU A 1 101 ? -7.913 6.249 -0.991 1.00 73.69 101 LEU A N 1
ATOM 771 C CA . LEU A 1 101 ? -8.057 5.756 -2.359 1.00 73.69 101 LEU A CA 1
ATOM 772 C C . LEU A 1 101 ? -7.644 6.868 -3.340 1.00 73.69 101 LEU A C 1
ATOM 774 O O . LEU A 1 101 ? -8.447 7.742 -3.663 1.00 73.69 101 LEU A O 1
ATOM 778 N N . PHE A 1 102 ? -6.384 6.849 -3.785 1.00 65.06 102 PHE A N 1
ATOM 779 C CA . PHE A 1 102 ? -5.807 7.822 -4.728 1.00 65.06 102 PHE A CA 1
ATOM 780 C C . PHE A 1 102 ? -5.551 7.214 -6.109 1.00 65.06 102 PHE A C 1
ATOM 782 O O . PHE A 1 102 ? -5.126 6.035 -6.165 1.00 65.06 102 PHE A O 1
#

Sequence (102 aa):
MDAVNNIEDRVTRSKAKAALVKAKREAAKTSAKPSAEERSEESASESKPAPQSPNQQFAGIIASQFPKTVDEELSSVTHIQLQSEKWLDIAQYLRDDPACLF

Organism: NCBI:txid408172

Solvent-accessible surface area (backbone atoms only — not comparable to full-atom values): 6593 Å² total; per-residue (Å²): 138,55,76,59,74,67,42,83,53,64,66,62,27,50,52,52,52,49,53,53,53,49,51,53,50,51,52,58,55,63,73,48,79,88,78,82,82,84,85,81,82,86,84,87,85,87,87,88,86,72,83,78,40,71,48,52,51,50,50,52,54,46,41,70,78,39,71,91,35,62,39,72,86,77,31,52,80,89,45,76,38,68,47,78,90,53,44,68,61,51,59,47,49,53,70,71,38,70,93,59,66,128

Secondary structure (DSSP, 8-state):
--TTTT---HHHHHHHHHHHHHHHHHHHHHSS-----------------SS--HHHHHHHHHHHHSTT-EETTT--SS--EE-GGGHHHHHHHHHH-GGG--

Mean predicted aligned error: 17.55 Å